Protein AF-A0A6G1RFB7-F1 (afdb_monomer_lite)

Secondary structure (DSSP, 8-state):
---EEEEEEEEETTEEEEEEEEEEEEEEEEEEEEETTTTEEEEEEE-GGG-EEEEEEE-SS---HHHHHHH--HHHHHHHHHHHHHSPPEEEEEEEE-------

InterPro domains:
  IPR023796 Serpin domain [PF00079] (3-101)
  IPR036186 Serpin superfamily [SSF56574] (3-102)
  IPR042185 Serpin superfamily, domain 2 [G3DSA:2.30.39.10] (1-104)

Organism: NCBI:txid2861861

Foldseek 3Di:
DDFDWDFDWDDDVPDGTGTFGKTWDQFAWWQWDADPVLQWIWIWHDDPPRDIDIDIHHHDDCPDVVSSVVVPDVVNVVVVVVSRVPGGITGHTDIGGDDDDDDD

Sequence (104 aa):
KAKETMLLPFLRPGAPSRLVPTMTSKKYPVGSFADTRLQVQVGRLELTGGLSLVVLVPLGPLGPLQTLERALTPSTFLGLLRRASQTPLRATALALPRMHLDLA

Radius of gyration: 14.77 Å; chains: 1; bounding box: 32×36×34 Å

pLDDT: mean 89.92, std 10.01, range [50.06, 97.38]

Structure (mmCIF, N/CA/C/O backbone):
data_AF-A0A6G1RFB7-F1
#
_entry.id   AF-A0A6G1RFB7-F1
#
loop_
_atom_site.group_PDB
_atom_site.id
_atom_site.type_symbol
_atom_site.label_atom_id
_atom_site.label_alt_id
_atom_site.label_comp_id
_atom_site.label_asym_id
_atom_site.label_entity_id
_atom_site.label_seq_id
_atom_site.pdbx_PDB_ins_code
_atom_site.Cartn_x
_atom_site.Cartn_y
_atom_site.Cartn_z
_atom_site.occupancy
_atom_site.B_iso_or_equiv
_atom_site.auth_seq_id
_atom_site.auth_comp_id
_atom_site.auth_asym_id
_atom_site.auth_atom_id
_atom_site.pdbx_PDB_model_num
ATOM 1 N N . LYS A 1 1 ? -12.390 17.638 5.155 1.00 50.06 1 LYS A N 1
ATOM 2 C CA . LYS A 1 1 ? -11.407 18.091 4.135 1.00 50.06 1 LYS A CA 1
ATOM 3 C C . LYS A 1 1 ? -11.481 17.128 2.962 1.00 50.06 1 LYS A C 1
ATOM 5 O O . LYS A 1 1 ? -11.489 15.929 3.219 1.00 50.06 1 LYS A O 1
ATOM 10 N N . ALA A 1 2 ? -11.659 17.648 1.749 1.00 53.72 2 ALA A N 1
ATOM 11 C CA . ALA A 1 2 ? -12.002 16.862 0.568 1.00 53.72 2 ALA A CA 1
ATOM 12 C C . ALA A 1 2 ? -10.940 15.794 0.265 1.00 53.72 2 ALA A C 1
ATOM 14 O O . ALA A 1 2 ? -9.742 16.048 0.373 1.00 53.72 2 ALA A O 1
ATOM 15 N N . LYS A 1 3 ? -11.405 14.586 -0.062 1.00 63.62 3 LYS A N 1
ATOM 16 C CA . LYS A 1 3 ? -10.590 13.551 -0.699 1.00 63.62 3 LYS A CA 1
ATOM 17 C C . LYS A 1 3 ? -10.421 14.006 -2.148 1.00 63.62 3 LYS A C 1
ATOM 19 O O . LYS A 1 3 ? -11.417 14.097 -2.861 1.00 63.62 3 LYS A O 1
ATOM 24 N N . GLU A 1 4 ? -9.205 14.343 -2.556 1.00 85.88 4 GLU A N 1
ATOM 25 C CA . GLU A 1 4 ? -8.933 14.896 -3.886 1.00 85.88 4 GLU A CA 1
ATOM 26 C C . GLU A 1 4 ? -8.226 13.846 -4.738 1.00 85.88 4 GLU A C 1
ATOM 28 O O . GLU A 1 4 ? -7.211 13.278 -4.331 1.00 85.88 4 GLU A O 1
ATOM 33 N N . THR A 1 5 ? -8.782 13.563 -5.917 1.00 93.12 5 THR A N 1
ATOM 34 C CA . THR A 1 5 ? -8.126 12.715 -6.917 1.00 93.12 5 THR A CA 1
ATOM 35 C C . THR A 1 5 ? -7.453 13.617 -7.937 1.00 93.12 5 THR A C 1
ATOM 37 O O . THR A 1 5 ? -8.118 14.444 -8.554 1.00 93.12 5 THR A O 1
ATOM 40 N N . MET A 1 6 ? -6.144 13.456 -8.111 1.00 95.38 6 MET A N 1
ATOM 41 C CA . MET A 1 6 ? -5.328 14.254 -9.026 1.00 95.38 6 MET A CA 1
ATOM 42 C C . MET A 1 6 ? -4.491 13.341 -9.917 1.00 95.38 6 MET A C 1
ATOM 44 O O . MET A 1 6 ? -4.178 12.212 -9.541 1.00 95.38 6 MET A O 1
ATOM 48 N N . LEU A 1 7 ? -4.116 13.819 -11.101 1.00 96.94 7 LEU A N 1
ATOM 49 C CA . LEU A 1 7 ? -3.173 13.112 -11.962 1.00 96.94 7 LEU A CA 1
ATOM 50 C C . LEU A 1 7 ? -1.755 13.285 -11.408 1.00 96.94 7 LEU A C 1
ATOM 52 O O . LEU A 1 7 ? -1.227 14.394 -11.414 1.00 96.94 7 LEU A O 1
ATOM 56 N N . LEU A 1 8 ? -1.145 12.196 -10.935 1.00 95.56 8 LEU A N 1
ATOM 57 C CA . LEU A 1 8 ? 0.226 12.185 -10.414 1.00 95.56 8 LEU A CA 1
ATOM 58 C C . LEU A 1 8 ? 1.103 11.201 -11.203 1.00 95.56 8 LEU A C 1
ATOM 60 O O . LEU A 1 8 ? 0.585 10.213 -11.734 1.00 95.56 8 LEU A O 1
ATOM 64 N N . PRO A 1 9 ? 2.419 11.458 -11.313 1.00 94.88 9 PRO A N 1
ATOM 65 C CA . PRO A 1 9 ? 3.335 10.563 -12.008 1.00 94.88 9 PRO A CA 1
ATOM 66 C C . PRO A 1 9 ? 3.473 9.230 -11.267 1.00 94.88 9 PRO A C 1
ATOM 68 O O . PRO A 1 9 ? 3.771 9.191 -10.075 1.00 94.88 9 PRO A O 1
ATOM 71 N N . PHE A 1 10 ? 3.314 8.133 -12.002 1.00 91.75 10 PHE A N 1
ATOM 72 C CA . PHE A 1 10 ? 3.570 6.774 -11.542 1.00 91.75 10 PHE A CA 1
ATOM 73 C C . PHE A 1 10 ? 4.789 6.203 -12.267 1.00 91.75 10 PHE A C 1
ATOM 75 O O . PHE A 1 10 ? 4.842 6.190 -13.502 1.00 91.75 10 PHE A O 1
ATOM 82 N N . LEU A 1 11 ? 5.781 5.758 -11.494 1.00 89.06 11 LEU A N 1
ATOM 83 C CA . LEU A 1 11 ? 7.021 5.185 -12.012 1.00 89.06 11 LEU A CA 1
ATOM 84 C C . LEU A 1 11 ? 6.788 3.751 -12.484 1.00 89.06 11 LEU A C 1
ATOM 86 O O . LEU A 1 11 ? 6.150 2.956 -11.798 1.00 89.06 11 LEU A O 1
ATOM 90 N N . ARG A 1 12 ? 7.334 3.417 -13.654 1.00 86.56 12 ARG A N 1
ATOM 91 C CA . ARG A 1 12 ? 7.245 2.078 -14.238 1.00 86.56 12 ARG A CA 1
ATOM 92 C C . ARG A 1 12 ? 8.654 1.582 -14.557 1.00 86.56 12 ARG A C 1
ATOM 94 O O . ARG A 1 12 ? 9.361 2.263 -15.295 1.00 86.56 12 ARG A O 1
ATOM 101 N N . PRO A 1 13 ? 9.088 0.431 -14.020 1.00 80.50 13 PRO A N 1
ATOM 102 C CA . PRO A 1 13 ? 10.382 -0.141 -14.378 1.00 80.50 13 PRO A CA 1
ATOM 103 C C . PRO A 1 13 ? 10.499 -0.325 -15.897 1.00 80.50 13 PRO A C 1
ATOM 105 O O . PRO A 1 13 ? 9.597 -0.875 -16.523 1.00 80.50 13 PRO A O 1
ATOM 108 N N . GLY A 1 14 ? 11.588 0.168 -16.493 1.00 83.69 14 GLY A N 1
ATOM 109 C CA . GLY A 1 14 ? 11.853 0.032 -17.931 1.00 83.69 14 GLY A CA 1
ATOM 110 C C . GLY A 1 14 ? 10.954 0.860 -18.860 1.00 83.69 14 GLY A C 1
ATOM 111 O O . GLY A 1 14 ? 11.043 0.703 -20.074 1.00 83.69 14 GLY A O 1
ATOM 112 N N . ALA A 1 15 ? 10.100 1.742 -18.330 1.00 86.81 15 ALA A N 1
ATOM 113 C CA . ALA A 1 15 ? 9.200 2.575 -19.124 1.00 86.81 15 ALA A CA 1
ATOM 114 C C . ALA A 1 15 ? 9.132 4.011 -18.575 1.00 86.81 15 ALA A C 1
ATOM 116 O O . ALA A 1 15 ? 9.348 4.235 -17.383 1.00 86.81 15 ALA A O 1
ATOM 117 N N . PRO A 1 16 ? 8.784 5.009 -19.407 1.00 89.94 16 PRO A N 1
ATOM 118 C CA . PRO A 1 16 ? 8.570 6.364 -18.916 1.00 89.94 16 PRO A CA 1
ATOM 119 C C . PRO A 1 16 ? 7.430 6.400 -17.892 1.00 89.94 16 PRO A C 1
ATOM 121 O O . PRO A 1 16 ? 6.471 5.610 -17.955 1.00 89.94 16 PRO A O 1
ATOM 124 N N . SER A 1 17 ? 7.526 7.346 -16.957 1.00 91.25 17 SER A N 1
ATOM 125 C CA . SER A 1 17 ? 6.456 7.608 -16.000 1.00 91.25 17 SER A CA 1
ATOM 126 C C . SER A 1 17 ? 5.159 7.965 -16.729 1.00 91.25 17 SER A C 1
ATOM 128 O O . SER A 1 17 ? 5.163 8.508 -17.836 1.00 91.25 17 SER A O 1
ATOM 130 N N . ARG A 1 18 ? 4.023 7.615 -16.125 1.00 94.81 18 ARG A N 1
ATOM 131 C CA . ARG A 1 18 ? 2.695 7.925 -16.670 1.00 94.81 18 ARG A CA 1
ATOM 132 C C . ARG A 1 18 ? 1.874 8.647 -15.617 1.00 94.81 18 ARG A C 1
ATOM 134 O O . ARG A 1 18 ? 1.908 8.265 -14.453 1.00 94.81 18 ARG A O 1
ATOM 141 N N . LEU A 1 19 ? 1.125 9.664 -16.029 1.00 97.00 19 LEU A N 1
ATOM 142 C CA . LEU A 1 19 ? 0.154 10.311 -15.155 1.00 97.00 19 LEU A CA 1
ATOM 143 C C . LEU A 1 19 ? -1.037 9.377 -14.925 1.00 97.00 19 LEU A C 1
ATOM 145 O O . LEU A 1 19 ? -1.665 8.926 -15.886 1.00 97.00 19 LEU A O 1
ATOM 149 N N . VAL A 1 20 ? -1.338 9.087 -13.659 1.00 95.62 20 VAL A N 1
ATOM 150 C CA . VAL A 1 20 ? -2.460 8.228 -13.259 1.00 95.62 20 VAL A CA 1
ATOM 151 C C . VAL A 1 20 ? -3.357 8.941 -12.244 1.00 95.62 20 VAL A C 1
ATOM 153 O O . VAL A 1 20 ? -2.849 9.701 -11.410 1.00 95.62 20 VAL A O 1
ATOM 156 N N . PRO A 1 21 ? -4.683 8.703 -12.268 1.00 96.50 21 PRO A N 1
ATOM 157 C CA . PRO A 1 21 ? -5.578 9.195 -11.228 1.00 96.50 21 PRO A CA 1
ATOM 158 C C . PRO A 1 21 ? -5.142 8.657 -9.865 1.00 96.50 21 PRO A C 1
ATOM 160 O O . PRO A 1 21 ? -5.147 7.451 -9.628 1.00 96.50 21 PRO A O 1
ATOM 163 N N . THR A 1 22 ? -4.755 9.554 -8.969 1.00 96.50 22 THR A N 1
ATOM 164 C CA . THR A 1 22 ? -4.201 9.229 -7.656 1.00 96.50 22 THR A CA 1
ATOM 165 C C . THR A 1 22 ? -5.032 9.912 -6.585 1.00 96.50 22 THR A C 1
ATOM 167 O O . THR A 1 22 ? -5.193 11.132 -6.586 1.00 96.50 22 THR A O 1
ATOM 170 N N . MET A 1 23 ? -5.588 9.114 -5.679 1.00 95.00 23 MET A N 1
ATOM 171 C CA . MET A 1 23 ? -6.337 9.590 -4.523 1.00 95.00 23 MET A CA 1
ATOM 172 C C . MET A 1 23 ? -5.356 10.133 -3.489 1.00 95.00 23 MET A C 1
ATOM 174 O O . MET A 1 23 ? -4.434 9.426 -3.076 1.00 95.00 23 MET A O 1
ATOM 178 N N . THR A 1 24 ? -5.560 11.374 -3.057 1.00 94.75 24 THR A N 1
ATOM 179 C CA . THR A 1 24 ? -4.674 12.050 -2.109 1.00 94.75 24 THR A CA 1
ATOM 180 C C . THR A 1 24 ? -5.411 12.487 -0.850 1.00 94.75 24 THR A C 1
ATOM 182 O O . THR A 1 24 ? -6.602 12.816 -0.854 1.00 94.75 24 THR A O 1
ATOM 185 N N . SER A 1 25 ? -4.692 12.473 0.267 1.00 94.69 25 SER A N 1
ATOM 186 C CA . SER A 1 25 ? -5.162 13.019 1.536 1.00 94.69 25 SER A CA 1
ATOM 187 C C . SER A 1 25 ? -3.974 13.415 2.396 1.00 94.69 25 SER A C 1
ATOM 189 O O . SER A 1 25 ? -2.991 12.689 2.492 1.00 94.69 25 SER A O 1
ATOM 191 N N . LYS A 1 26 ? -4.082 14.552 3.086 1.00 93.75 26 LYS A N 1
ATOM 192 C CA . LYS A 1 26 ? -3.028 15.031 3.993 1.00 93.75 26 LYS A CA 1
ATOM 193 C C . LYS A 1 26 ? -2.971 14.260 5.319 1.00 93.75 26 LYS A C 1
ATOM 195 O O . LYS A 1 26 ? -1.970 14.356 6.018 1.00 93.75 26 LYS A O 1
ATOM 200 N N . LYS A 1 27 ? -4.058 13.585 5.712 1.00 94.38 27 LYS A N 1
ATOM 201 C CA . LYS A 1 27 ? -4.233 12.970 7.044 1.00 94.38 27 LYS A CA 1
ATOM 202 C C . LYS A 1 27 ? -5.099 11.703 6.975 1.00 94.38 27 LYS A C 1
ATOM 204 O O . LYS A 1 27 ? -6.051 11.568 7.739 1.00 94.38 27 LYS A O 1
ATOM 209 N N . TYR A 1 28 ? -4.839 10.812 6.020 1.00 94.75 28 TYR A N 1
ATOM 210 C CA . TYR A 1 28 ? -5.567 9.542 5.939 1.00 94.75 28 TYR A CA 1
ATOM 211 C C . TYR A 1 28 ? -5.087 8.585 7.042 1.00 94.75 28 TYR A C 1
ATOM 213 O O . TYR A 1 28 ? -3.879 8.521 7.271 1.00 94.75 28 TYR A O 1
ATOM 221 N N . PRO A 1 29 ? -5.979 7.852 7.732 1.00 95.88 29 PRO A N 1
ATOM 222 C CA . PRO A 1 29 ? -5.569 6.863 8.722 1.00 95.88 29 PRO A CA 1
ATOM 223 C C . PRO A 1 29 ? -4.892 5.671 8.035 1.00 95.88 29 PRO A C 1
ATOM 225 O O . PRO A 1 29 ? -5.531 4.931 7.289 1.00 95.88 29 PRO A O 1
ATOM 228 N N . VAL A 1 30 ? -3.597 5.488 8.285 1.00 97.19 30 VAL A N 1
ATOM 229 C CA . VAL A 1 30 ? -2.806 4.377 7.737 1.00 97.19 30 VAL A CA 1
ATOM 230 C C . VAL A 1 30 ? -1.978 3.756 8.854 1.00 97.19 30 VAL A C 1
ATOM 232 O O . VAL A 1 30 ? -1.308 4.471 9.602 1.00 97.19 30 VAL A O 1
ATOM 235 N N . GLY A 1 31 ? -2.007 2.431 8.968 1.00 97.31 31 GLY A N 1
ATOM 236 C CA . GLY A 1 31 ? -1.042 1.685 9.772 1.00 97.31 31 GLY A CA 1
ATOM 237 C C . GLY A 1 31 ? 0.163 1.374 8.899 1.00 97.31 31 GLY A C 1
ATOM 238 O O . GLY A 1 31 ? 0.028 0.621 7.943 1.00 97.31 31 GLY A O 1
ATOM 239 N N . SER A 1 32 ? 1.321 1.973 9.165 1.00 96.50 32 SER A N 1
ATOM 240 C CA . SER A 1 32 ? 2.481 1.831 8.280 1.00 96.50 32 SER A CA 1
ATOM 241 C C . SER A 1 32 ? 3.764 1.518 9.024 1.00 96.50 32 SER A C 1
ATOM 243 O O . SER A 1 32 ? 4.022 2.088 10.085 1.00 96.50 32 SER A O 1
ATOM 245 N N . PHE A 1 33 ? 4.600 0.681 8.424 1.00 96.19 33 PHE A N 1
ATOM 246 C CA . PHE A 1 33 ? 5.943 0.385 8.907 1.00 96.19 33 PHE A CA 1
ATOM 247 C C . PHE A 1 33 ? 6.860 0.036 7.732 1.00 96.19 33 PHE A C 1
ATOM 249 O O . PHE A 1 33 ? 6.395 -0.386 6.675 1.00 96.19 33 PHE A O 1
ATOM 256 N N . ALA A 1 34 ? 8.165 0.187 7.940 1.00 93.88 34 ALA A N 1
ATOM 257 C CA . ALA A 1 34 ? 9.182 -0.311 7.026 1.00 93.88 34 ALA A CA 1
ATOM 258 C C . ALA A 1 34 ? 9.715 -1.665 7.516 1.00 93.88 34 ALA A C 1
ATOM 260 O O . ALA A 1 34 ? 9.907 -1.877 8.722 1.00 93.88 34 ALA A O 1
ATOM 261 N N . ASP A 1 35 ? 9.977 -2.571 6.580 1.00 91.44 35 ASP A N 1
ATOM 262 C CA . ASP A 1 35 ? 10.758 -3.782 6.806 1.00 91.44 35 ASP A CA 1
ATOM 263 C C . ASP A 1 35 ? 12.085 -3.661 6.052 1.00 91.44 35 ASP A C 1
ATOM 265 O O . ASP A 1 35 ? 12.133 -3.652 4.822 1.00 91.44 35 ASP A O 1
ATOM 269 N N . THR A 1 36 ? 13.175 -3.526 6.806 1.00 88.31 36 THR A N 1
ATOM 270 C CA . THR A 1 36 ? 14.523 -3.336 6.258 1.00 88.31 36 THR A CA 1
ATOM 271 C C . THR A 1 36 ? 15.122 -4.620 5.698 1.00 88.31 36 THR A C 1
ATOM 273 O O . THR A 1 36 ? 16.005 -4.544 4.845 1.00 88.31 36 THR A O 1
ATOM 276 N N . ARG A 1 37 ? 14.652 -5.798 6.133 1.00 88.19 37 ARG A N 1
ATOM 277 C CA . ARG A 1 37 ? 15.130 -7.086 5.609 1.00 88.19 37 ARG A CA 1
ATOM 278 C C . ARG A 1 37 ? 14.596 -7.313 4.202 1.00 88.19 37 ARG A C 1
ATOM 280 O O . ARG A 1 37 ? 15.333 -7.766 3.336 1.00 88.19 37 ARG A O 1
ATOM 287 N N . LEU A 1 38 ? 13.331 -6.963 3.985 1.00 88.44 38 LEU A N 1
ATOM 288 C CA . LEU A 1 38 ? 12.662 -7.081 2.689 1.00 88.44 38 LEU A CA 1
ATOM 289 C C . LEU A 1 38 ? 12.737 -5.809 1.841 1.00 88.44 38 LEU A C 1
ATOM 291 O O . LEU A 1 38 ? 12.265 -5.822 0.709 1.00 88.44 38 LEU A O 1
ATOM 295 N N . GLN A 1 39 ? 13.311 -4.726 2.379 1.00 89.94 39 GLN A N 1
ATOM 296 C CA . GLN A 1 39 ? 13.380 -3.415 1.728 1.00 89.94 39 GLN A CA 1
ATOM 297 C C . GLN A 1 39 ? 11.996 -2.975 1.228 1.00 89.94 39 GLN A C 1
ATOM 299 O O . GLN A 1 39 ? 11.818 -2.658 0.056 1.00 89.94 39 GLN A O 1
ATOM 304 N N . VAL A 1 40 ? 10.987 -2.991 2.104 1.00 92.06 40 VAL A N 1
ATOM 305 C CA . VAL A 1 40 ? 9.595 -2.692 1.734 1.00 92.06 40 VAL A CA 1
ATOM 306 C C . VAL A 1 40 ? 8.925 -1.769 2.748 1.00 92.06 40 VAL A C 1
ATOM 308 O O . VAL A 1 40 ? 9.076 -1.922 3.960 1.00 92.06 40 VAL A O 1
ATOM 311 N N . GLN A 1 41 ? 8.155 -0.811 2.243 1.00 93.88 41 GLN A N 1
ATOM 312 C CA . GLN A 1 41 ? 7.192 -0.026 2.998 1.00 93.88 41 GLN A CA 1
ATOM 313 C C . GLN A 1 41 ? 5.843 -0.740 2.960 1.00 93.88 41 GLN A C 1
ATOM 315 O O . GLN A 1 41 ? 5.291 -0.986 1.887 1.00 93.88 41 GLN A O 1
ATOM 320 N N . VAL A 1 42 ? 5.289 -1.042 4.128 1.00 95.62 42 VAL A N 1
ATOM 321 C CA . VAL A 1 42 ? 3.969 -1.662 4.263 1.00 95.62 42 VAL A CA 1
ATOM 322 C C . VAL A 1 42 ? 2.978 -0.619 4.760 1.00 95.62 42 VAL A C 1
ATOM 324 O O . VAL A 1 42 ? 3.267 0.116 5.707 1.00 95.62 42 VAL A O 1
ATOM 327 N N . GLY A 1 43 ? 1.804 -0.557 4.136 1.00 96.88 43 GLY A N 1
ATOM 328 C CA . GLY A 1 43 ? 0.689 0.286 4.558 1.00 96.88 43 GLY A CA 1
ATOM 329 C C . GLY A 1 43 ? -0.610 -0.508 4.652 1.00 96.88 43 GLY A C 1
ATOM 330 O O . GLY A 1 43 ? -0.972 -1.203 3.711 1.00 96.88 43 GLY A O 1
ATOM 331 N N . ARG A 1 44 ? -1.326 -0.381 5.770 1.00 97.25 44 ARG A N 1
ATOM 332 C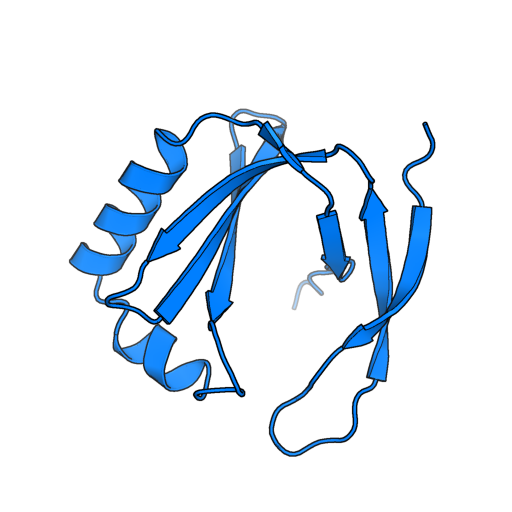 CA . ARG A 1 44 ? -2.669 -0.924 5.997 1.00 97.25 44 ARG A CA 1
ATOM 333 C C . ARG A 1 44 ? -3.693 0.204 5.995 1.00 97.25 44 ARG A C 1
ATOM 335 O O . ARG A 1 44 ? -3.561 1.156 6.769 1.00 97.25 44 ARG A O 1
ATOM 342 N N . LEU A 1 45 ? -4.721 0.064 5.166 1.00 95.94 45 LEU A N 1
ATOM 343 C CA . LEU A 1 45 ? -5.877 0.951 5.094 1.00 95.94 45 LEU A CA 1
ATOM 344 C C . LEU A 1 45 ? -7.128 0.162 5.491 1.00 95.94 45 LEU A C 1
ATOM 346 O O . LEU A 1 45 ? -7.396 -0.890 4.917 1.00 95.94 45 LEU A O 1
ATOM 350 N N . GLU A 1 46 ? -7.892 0.662 6.458 1.00 94.88 46 GLU A N 1
ATOM 351 C CA . GLU A 1 46 ? -9.163 0.042 6.851 1.00 94.88 46 GLU A CA 1
ATOM 352 C C . GLU A 1 46 ? -10.221 0.194 5.758 1.00 94.88 46 GLU A C 1
ATOM 354 O O . GLU A 1 46 ? -10.344 1.252 5.127 1.00 94.88 46 GLU A O 1
ATOM 359 N N . LEU A 1 47 ? -11.002 -0.866 5.580 1.00 92.81 47 LEU A N 1
ATOM 360 C CA . LEU A 1 47 ? -12.186 -0.922 4.738 1.00 92.81 47 LEU A CA 1
ATOM 361 C C . LEU A 1 47 ? -13.409 -1.242 5.607 1.00 92.81 47 LEU A C 1
ATOM 363 O O . LEU A 1 47 ? -13.334 -1.449 6.818 1.00 92.81 47 LEU A O 1
ATOM 367 N N . THR A 1 48 ? -14.579 -1.261 4.985 1.00 91.75 48 THR A N 1
ATOM 368 C CA . THR A 1 48 ? -15.819 -1.663 5.649 1.00 91.75 48 THR A CA 1
ATOM 369 C C . THR A 1 48 ? -15.861 -3.173 5.889 1.00 91.75 48 THR A C 1
ATOM 371 O O . THR A 1 48 ? -15.241 -3.942 5.158 1.00 91.75 48 THR A O 1
ATOM 374 N N . GLY A 1 49 ? -16.633 -3.610 6.889 1.00 93.12 49 GLY A N 1
ATOM 375 C CA . GLY A 1 49 ? -16.848 -5.038 7.159 1.00 93.12 49 GLY A CA 1
ATOM 376 C C . GLY A 1 49 ? -15.661 -5.752 7.815 1.00 93.12 49 GLY A C 1
ATOM 377 O O . GLY A 1 49 ? -15.517 -6.956 7.648 1.00 93.12 49 GLY A O 1
ATOM 378 N N . GLY A 1 50 ? -14.791 -5.022 8.525 1.00 91.19 50 GLY A N 1
ATOM 379 C CA . GLY A 1 50 ? -13.606 -5.599 9.180 1.00 91.19 50 GLY A CA 1
ATOM 380 C C . GLY A 1 50 ? -12.491 -6.005 8.211 1.00 91.19 50 GLY A C 1
ATOM 381 O O . GLY A 1 50 ? -11.560 -6.709 8.598 1.00 91.19 50 GLY A O 1
ATOM 382 N N . LEU A 1 51 ? -12.585 -5.578 6.951 1.00 95.06 51 LEU A N 1
ATOM 383 C CA . LEU A 1 51 ? -11.570 -5.809 5.933 1.00 95.06 51 LEU A CA 1
ATOM 384 C C . LEU A 1 51 ? -10.524 -4.697 5.956 1.00 95.06 51 LEU A C 1
ATOM 386 O O . LEU A 1 51 ? -10.796 -3.563 6.340 1.00 95.06 51 LEU A O 1
ATOM 390 N N . SER A 1 52 ? -9.327 -5.005 5.467 1.00 95.19 52 SER A N 1
ATOM 391 C CA . SER A 1 52 ? -8.290 -4.003 5.246 1.00 95.19 52 SER A CA 1
ATOM 392 C C . SER A 1 52 ? -7.551 -4.267 3.941 1.00 95.19 52 SER A C 1
ATOM 394 O O . SER A 1 52 ? -7.389 -5.411 3.517 1.00 95.19 52 SER A O 1
ATOM 396 N N . LEU A 1 53 ? -7.105 -3.190 3.303 1.00 95.38 53 LEU A N 1
ATOM 397 C CA . LEU A 1 53 ? -6.193 -3.237 2.171 1.00 95.38 53 LEU A CA 1
ATOM 398 C C . LEU A 1 53 ? -4.765 -3.085 2.693 1.00 95.38 53 LEU A C 1
ATOM 400 O O . LEU A 1 53 ? -4.430 -2.061 3.293 1.00 95.38 53 LEU A O 1
ATOM 404 N N . VAL A 1 54 ? -3.921 -4.084 2.441 1.00 96.50 54 VAL A N 1
ATOM 405 C CA . VAL A 1 54 ? -2.489 -4.034 2.750 1.00 96.50 54 VAL A CA 1
ATOM 406 C C . VAL A 1 54 ? -1.711 -3.832 1.453 1.00 96.50 54 VAL A C 1
ATOM 408 O O . VAL A 1 54 ? -1.831 -4.623 0.523 1.00 96.50 54 VAL A O 1
ATOM 411 N N . VAL A 1 55 ? -0.919 -2.765 1.392 1.00 95.19 55 VAL A N 1
ATOM 412 C CA . VAL A 1 55 ? -0.098 -2.388 0.237 1.00 95.19 55 VAL A CA 1
ATOM 413 C C . VAL A 1 55 ?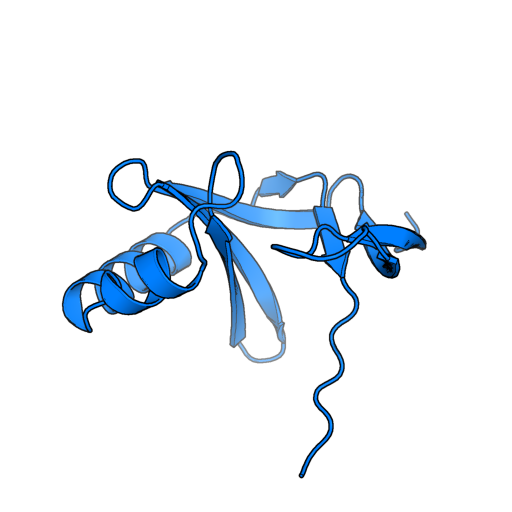 1.372 -2.522 0.615 1.00 95.19 55 VAL A C 1
ATOM 415 O O . VAL A 1 55 ? 1.799 -2.002 1.647 1.00 95.19 55 VAL A O 1
ATOM 418 N N . LEU A 1 56 ? 2.141 -3.210 -0.226 1.00 93.81 56 LEU A N 1
ATOM 419 C CA . LEU A 1 56 ? 3.585 -3.374 -0.094 1.00 93.81 56 LEU A CA 1
ATOM 420 C C . LEU A 1 56 ? 4.263 -2.592 -1.222 1.00 93.81 56 LEU A C 1
ATOM 422 O O . LEU A 1 56 ? 3.983 -2.831 -2.394 1.00 93.81 56 LEU A O 1
ATOM 426 N N . VAL A 1 57 ? 5.146 -1.660 -0.871 1.00 91.06 57 VAL A N 1
ATOM 427 C CA . VAL A 1 57 ? 5.879 -0.819 -1.826 1.00 91.06 57 VAL A CA 1
ATOM 428 C C . VAL A 1 57 ? 7.380 -0.989 -1.588 1.00 91.06 57 VAL A C 1
ATOM 430 O O . VAL A 1 57 ? 7.839 -0.658 -0.495 1.00 91.06 57 VAL A O 1
ATOM 433 N N . PRO A 1 58 ? 8.164 -1.500 -2.553 1.00 90.00 58 PRO A N 1
ATOM 434 C CA . PRO A 1 58 ? 9.615 -1.607 -2.408 1.00 90.00 58 PRO A CA 1
ATOM 435 C C . PRO A 1 58 ? 10.270 -0.253 -2.079 1.00 90.00 58 PRO A C 1
ATOM 437 O O . PRO A 1 58 ? 9.903 0.780 -2.640 1.00 90.00 58 PRO A O 1
ATOM 440 N N . LEU A 1 59 ? 11.236 -0.260 -1.164 1.00 84.94 59 LEU A N 1
ATOM 441 C CA . LEU A 1 59 ? 12.059 0.888 -0.791 1.00 84.94 59 LEU A CA 1
ATOM 442 C C . LEU A 1 59 ? 13.251 0.997 -1.754 1.00 84.94 59 LEU A C 1
ATOM 444 O O . LEU A 1 59 ? 13.936 0.013 -2.019 1.00 84.94 59 LEU A O 1
ATOM 448 N N . GLY A 1 60 ? 13.532 2.209 -2.238 1.00 71.62 60 GLY A N 1
ATOM 449 C CA . GLY A 1 60 ? 14.708 2.497 -3.066 1.00 71.62 60 GLY A CA 1
ATOM 450 C C . GLY A 1 60 ? 14.476 2.401 -4.584 1.00 71.62 60 GLY A C 1
ATOM 451 O O . GLY A 1 60 ? 13.339 2.244 -5.035 1.00 71.62 60 GLY A O 1
ATOM 452 N N . PRO A 1 61 ? 15.542 2.570 -5.394 1.00 62.16 61 PRO A N 1
ATOM 453 C CA . PRO A 1 61 ? 15.456 2.613 -6.850 1.00 62.16 61 PRO A CA 1
ATOM 454 C C . PRO A 1 61 ? 15.077 1.237 -7.399 1.00 62.16 61 PRO A C 1
ATOM 456 O O . PRO A 1 61 ? 15.939 0.404 -7.643 1.00 62.16 61 PRO A O 1
ATOM 459 N N . LEU A 1 62 ? 13.768 1.014 -7.543 1.00 58.44 62 LEU A N 1
ATOM 460 C CA . LEU A 1 62 ? 13.119 -0.050 -8.314 1.00 58.44 62 LEU A CA 1
ATOM 461 C C . LEU A 1 62 ? 13.919 -1.365 -8.368 1.00 58.44 62 LEU A C 1
ATOM 463 O O . LEU A 1 62 ? 14.223 -1.871 -9.448 1.00 58.44 62 LEU A O 1
ATOM 467 N N . GLY A 1 63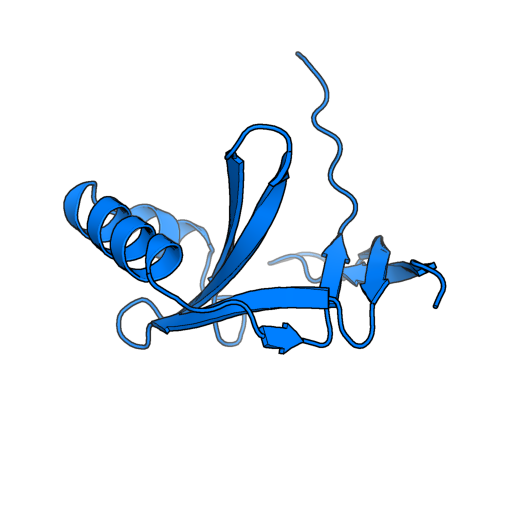 ? 14.226 -1.953 -7.207 1.00 62.22 63 GLY A N 1
ATOM 468 C CA . GLY A 1 63 ? 14.454 -3.395 -7.169 1.00 62.22 63 GLY A CA 1
ATOM 469 C C . GLY A 1 63 ? 13.213 -4.059 -7.775 1.00 62.22 63 GLY A C 1
ATOM 470 O O . GLY A 1 63 ? 12.101 -3.599 -7.486 1.00 62.22 63 GLY A O 1
ATOM 471 N N . PRO A 1 64 ? 13.349 -5.054 -8.669 1.00 72.31 64 PRO A N 1
ATOM 472 C CA . PRO A 1 64 ? 12.187 -5.599 -9.348 1.00 72.31 64 PRO A CA 1
ATOM 473 C C . PRO A 1 64 ? 11.210 -6.094 -8.286 1.00 72.31 64 PRO A C 1
ATOM 475 O O . PRO A 1 64 ? 11.610 -6.809 -7.368 1.00 72.31 64 PRO A O 1
ATOM 478 N N . LEU A 1 65 ? 9.935 -5.710 -8.405 1.00 86.25 65 LEU A N 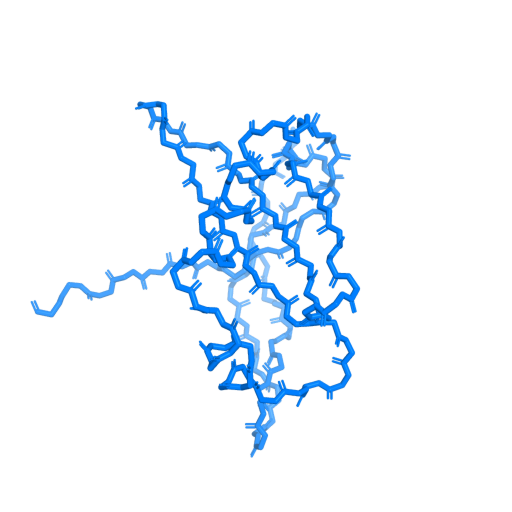1
ATOM 479 C CA . LEU A 1 65 ? 8.856 -6.213 -7.547 1.00 86.25 65 LEU A CA 1
ATOM 480 C C . LEU A 1 65 ? 8.933 -7.745 -7.427 1.00 86.25 65 LEU A C 1
ATOM 482 O O . LEU A 1 65 ? 8.757 -8.298 -6.350 1.00 86.25 65 LEU A O 1
ATOM 486 N N . GLN A 1 66 ? 9.374 -8.391 -8.506 1.00 85.81 66 GLN A N 1
ATOM 487 C CA . GLN A 1 66 ? 9.697 -9.807 -8.594 1.00 85.81 66 GLN A CA 1
ATOM 488 C C . GLN A 1 66 ? 10.660 -10.335 -7.514 1.00 85.81 66 GLN A C 1
ATOM 490 O O . GLN A 1 66 ? 10.547 -11.490 -7.112 1.00 85.81 66 GLN A O 1
ATOM 495 N N . THR A 1 67 ? 11.637 -9.550 -7.056 1.00 86.00 67 THR A N 1
ATOM 496 C CA . THR A 1 67 ? 12.536 -9.948 -5.958 1.00 86.00 67 THR A CA 1
ATOM 497 C C . THR A 1 67 ? 11.781 -9.990 -4.637 1.00 86.00 67 THR A C 1
ATOM 499 O O . THR A 1 67 ? 11.933 -10.950 -3.884 1.00 86.00 67 THR A O 1
ATOM 502 N N . LEU A 1 68 ? 10.936 -8.988 -4.375 1.00 88.94 68 LEU A N 1
ATOM 503 C CA . LEU A 1 68 ? 10.066 -8.984 -3.201 1.00 88.94 68 LEU A CA 1
ATOM 504 C C . LEU A 1 68 ? 9.084 -10.161 -3.263 1.00 88.94 68 LEU A C 1
ATOM 506 O O . LEU A 1 68 ? 8.976 -10.906 -2.296 1.00 88.94 68 LEU A O 1
ATOM 510 N N . GLU A 1 69 ? 8.435 -10.378 -4.407 1.00 90.75 69 GLU A N 1
ATOM 511 C CA . GLU A 1 69 ? 7.502 -11.492 -4.625 1.00 90.75 69 GLU A CA 1
ATOM 512 C C . GLU A 1 69 ? 8.162 -12.852 -4.371 1.00 90.75 69 GLU A C 1
ATOM 514 O O . GLU A 1 69 ? 7.591 -13.695 -3.684 1.00 90.75 69 GLU A O 1
ATOM 519 N N . ARG A 1 70 ? 9.401 -13.051 -4.838 1.00 90.00 70 ARG A N 1
ATOM 520 C CA . ARG A 1 70 ? 10.173 -14.275 -4.569 1.00 90.00 70 ARG A CA 1
ATOM 521 C C . ARG A 1 70 ? 10.575 -14.426 -3.098 1.00 90.00 70 ARG A C 1
ATOM 523 O O . ARG A 1 70 ? 10.663 -15.548 -2.608 1.00 90.00 70 ARG A O 1
ATOM 530 N N . ALA A 1 71 ? 10.820 -13.323 -2.392 1.00 89.06 71 ALA A N 1
ATOM 531 C CA . ALA A 1 71 ? 11.171 -13.333 -0.970 1.00 89.06 71 ALA A CA 1
ATOM 532 C C . ALA A 1 71 ? 9.953 -13.527 -0.041 1.00 89.06 71 ALA A C 1
ATOM 534 O O . ALA A 1 71 ? 10.114 -13.902 1.128 1.00 89.06 71 ALA A O 1
ATOM 535 N N . LEU A 1 72 ? 8.733 -13.296 -0.539 1.00 92.00 72 LEU A N 1
ATOM 536 C CA . LEU A 1 72 ? 7.476 -13.477 0.190 1.00 92.00 72 LEU A CA 1
ATOM 537 C C . LEU A 1 72 ? 7.078 -14.956 0.281 1.00 92.00 72 LEU A C 1
ATOM 539 O O . LEU A 1 72 ? 6.052 -15.392 -0.236 1.00 92.00 72 LEU A O 1
ATOM 543 N N . THR A 1 73 ? 7.876 -15.736 1.010 1.00 93.94 73 THR A N 1
ATOM 544 C CA . THR A 1 73 ? 7.473 -17.087 1.423 1.00 93.94 73 THR A CA 1
ATOM 545 C C . THR A 1 73 ? 6.211 -17.029 2.303 1.00 93.94 73 THR A C 1
ATOM 547 O O . THR A 1 73 ? 5.964 -15.998 2.941 1.00 93.94 73 THR A O 1
ATOM 550 N N . PRO A 1 74 ? 5.420 -18.114 2.417 1.00 96.00 74 PRO A N 1
ATOM 551 C CA . PRO A 1 74 ? 4.202 -18.111 3.232 1.00 96.00 74 PRO A CA 1
ATOM 552 C C . PRO A 1 74 ? 4.421 -17.657 4.684 1.00 96.00 74 PRO A C 1
ATOM 554 O O . PRO A 1 74 ? 3.613 -16.906 5.229 1.00 96.00 74 PRO A O 1
ATOM 557 N N . SER A 1 75 ? 5.532 -18.057 5.311 1.00 94.81 75 SER A N 1
ATOM 558 C CA . SER A 1 75 ? 5.867 -17.653 6.682 1.00 94.81 75 SER A CA 1
ATOM 559 C C . SER A 1 75 ? 6.227 -16.169 6.768 1.00 94.81 75 SER A C 1
ATOM 561 O O . SER A 1 75 ? 5.733 -15.471 7.657 1.00 94.81 75 SER A O 1
ATOM 563 N N . THR A 1 76 ? 7.023 -15.667 5.818 1.00 93.44 76 THR A N 1
ATOM 564 C CA . THR A 1 76 ? 7.354 -14.240 5.694 1.00 93.44 76 THR A CA 1
ATOM 565 C C . THR A 1 76 ? 6.088 -13.400 5.514 1.00 93.44 76 THR A C 1
ATOM 567 O O . THR A 1 76 ? 5.889 -12.409 6.219 1.00 93.44 76 THR A O 1
ATOM 570 N N . PHE A 1 77 ? 5.201 -13.820 4.611 1.00 93.75 77 PHE A N 1
ATOM 571 C CA . PHE A 1 77 ? 3.950 -13.131 4.311 1.00 93.75 77 PHE A CA 1
ATOM 572 C C . PHE A 1 77 ? 3.012 -13.081 5.524 1.00 93.75 77 PHE A C 1
ATOM 574 O O . PHE A 1 77 ? 2.542 -12.006 5.901 1.00 93.75 77 PHE A O 1
ATOM 581 N N . LEU A 1 78 ? 2.796 -14.212 6.204 1.00 95.94 78 LEU A N 1
ATOM 582 C CA . LEU A 1 78 ? 1.983 -14.254 7.424 1.00 95.94 78 LEU A CA 1
ATOM 583 C C . LEU A 1 78 ? 2.581 -13.397 8.546 1.00 95.94 78 LEU A C 1
ATOM 585 O O . LEU A 1 78 ? 1.840 -12.724 9.267 1.00 95.94 78 LEU A O 1
ATOM 589 N N . GLY A 1 79 ? 3.909 -13.388 8.687 1.00 95.44 79 GLY A N 1
ATOM 590 C CA . GLY A 1 79 ? 4.608 -12.522 9.636 1.00 95.44 79 GLY A CA 1
ATOM 591 C C . GLY A 1 79 ? 4.339 -11.038 9.373 1.00 95.44 79 GLY A C 1
ATOM 592 O O . GLY A 1 79 ? 3.994 -10.297 10.299 1.00 95.44 79 GLY A O 1
ATOM 593 N N . LEU A 1 80 ? 4.413 -10.618 8.106 1.00 95.12 80 LEU A N 1
ATOM 594 C CA . LEU A 1 80 ? 4.093 -9.250 7.694 1.00 95.12 80 LEU A CA 1
ATOM 595 C C . LEU A 1 80 ? 2.635 -8.886 7.973 1.00 95.12 80 LEU A C 1
ATOM 597 O O . LEU A 1 80 ? 2.381 -7.820 8.534 1.00 95.12 80 LEU A O 1
ATOM 601 N N . LEU A 1 81 ? 1.683 -9.759 7.632 1.00 95.38 81 LEU A N 1
ATOM 602 C CA . LEU A 1 81 ? 0.260 -9.498 7.866 1.00 95.38 81 LEU A CA 1
ATOM 603 C C . LEU A 1 81 ? -0.075 -9.393 9.356 1.00 95.38 81 LEU A C 1
ATOM 605 O O . LEU A 1 81 ? -0.810 -8.489 9.756 1.00 95.38 81 LEU A O 1
ATOM 609 N N . ARG A 1 82 ? 0.504 -10.256 10.200 1.00 96.38 82 ARG A N 1
ATOM 610 C CA . ARG A 1 82 ? 0.338 -10.170 11.660 1.00 96.38 82 ARG A CA 1
ATOM 611 C C . ARG A 1 82 ? 0.837 -8.828 12.183 1.00 96.38 82 ARG A C 1
ATOM 613 O O . ARG A 1 82 ? 0.094 -8.128 12.870 1.00 96.38 82 ARG A O 1
ATOM 620 N N . AR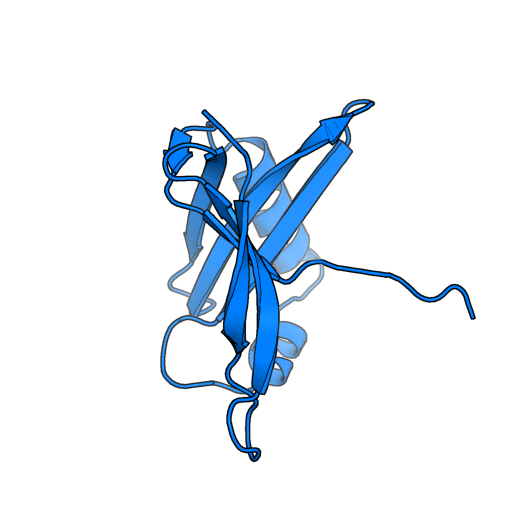G A 1 83 ? 2.041 -8.414 11.783 1.00 97.12 83 ARG A N 1
ATOM 621 C CA . ARG A 1 83 ? 2.588 -7.101 12.151 1.00 97.12 83 ARG A CA 1
ATOM 622 C C . ARG A 1 83 ? 1.711 -5.953 11.641 1.00 97.12 83 ARG A C 1
ATOM 624 O O . ARG A 1 83 ? 1.436 -5.017 12.391 1.00 97.12 83 ARG A O 1
ATOM 631 N N . ALA A 1 84 ? 1.221 -6.036 10.405 1.00 96.38 84 ALA A N 1
ATOM 632 C CA . ALA A 1 84 ? 0.325 -5.036 9.831 1.00 96.38 84 ALA A CA 1
ATOM 633 C C . ALA A 1 84 ? -0.989 -4.922 10.609 1.00 96.38 84 ALA A C 1
ATOM 635 O O . ALA A 1 84 ? -1.422 -3.806 10.890 1.00 96.38 84 ALA A O 1
ATOM 636 N N . SER A 1 85 ? -1.584 -6.042 11.031 1.00 95.12 85 SER A N 1
ATOM 637 C CA . SER A 1 85 ? -2.818 -6.059 11.833 1.00 95.12 85 SER A CA 1
ATOM 638 C C . SER A 1 85 ? -2.653 -5.405 13.214 1.00 95.12 85 SER A C 1
ATOM 640 O O . SER A 1 85 ? -3.562 -4.739 13.704 1.00 95.12 85 SER A O 1
ATOM 642 N N . GLN A 1 86 ? -1.463 -5.507 13.808 1.00 95.94 86 GLN A N 1
ATOM 643 C CA . GLN A 1 86 ? -1.147 -4.935 15.122 1.00 95.94 86 GLN A CA 1
ATOM 644 C C . GLN A 1 86 ? -0.641 -3.489 15.047 1.00 95.94 86 GLN A C 1
ATOM 646 O O . GLN A 1 86 ? -0.555 -2.804 16.064 1.00 95.94 86 GLN A O 1
ATOM 651 N N . THR A 1 87 ? -0.292 -3.004 13.853 1.00 97.38 87 THR A N 1
ATOM 652 C CA . THR A 1 87 ? 0.240 -1.650 13.683 1.00 97.38 87 THR A CA 1
ATOM 653 C C . THR A 1 87 ? -0.879 -0.618 13.872 1.00 97.38 87 THR A C 1
ATOM 655 O O . THR A 1 87 ? -1.890 -0.689 13.169 1.00 97.38 87 THR A O 1
ATOM 658 N N . PRO A 1 88 ? -0.722 0.364 14.780 1.00 96.44 88 PRO A N 1
ATOM 659 C CA . PRO A 1 88 ? -1.746 1.371 15.019 1.00 96.44 88 PRO A CA 1
ATOM 660 C C . PRO A 1 88 ? -1.883 2.319 13.826 1.00 96.44 88 PRO A C 1
ATOM 662 O O . PRO A 1 88 ? -0.894 2.700 13.194 1.00 96.44 88 PRO A O 1
ATOM 665 N N . LEU A 1 89 ? -3.115 2.743 13.553 1.00 96.31 89 LEU A N 1
ATOM 666 C CA . LEU A 1 89 ? -3.400 3.721 12.509 1.00 96.31 89 LEU A CA 1
ATOM 667 C C . LEU A 1 89 ? -2.921 5.108 12.945 1.00 96.31 89 LEU A C 1
ATOM 669 O O . LEU A 1 89 ? -3.179 5.546 14.067 1.00 96.31 89 LEU A O 1
ATOM 673 N N . ARG A 1 90 ? -2.249 5.820 12.041 1.00 96.69 90 ARG A N 1
ATOM 674 C CA . ARG A 1 90 ? -1.808 7.203 12.251 1.00 96.69 90 ARG A CA 1
ATOM 675 C C . ARG A 1 90 ? -2.287 8.089 11.110 1.00 96.69 90 ARG A C 1
ATOM 677 O O . ARG A 1 90 ? -2.511 7.616 9.999 1.00 96.69 90 ARG A O 1
ATOM 684 N N . ALA A 1 91 ? -2.467 9.377 11.396 1.00 96.44 91 ALA A N 1
ATOM 685 C CA . ALA A 1 91 ? -2.787 10.367 10.377 1.00 96.44 91 ALA A CA 1
ATOM 686 C C . ALA A 1 91 ? -1.573 10.572 9.460 1.00 96.44 91 ALA A C 1
ATOM 688 O O . ALA A 1 91 ? -0.586 11.184 9.865 1.00 96.44 91 ALA A O 1
ATOM 689 N N . THR A 1 92 ? -1.673 10.080 8.228 1.00 94.62 92 THR A N 1
ATOM 690 C CA . THR A 1 92 ? -0.559 9.998 7.279 1.0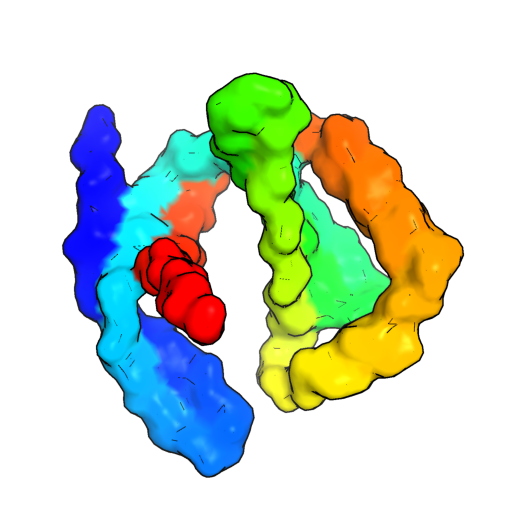0 94.62 92 THR A CA 1
ATOM 691 C C . THR A 1 92 ? -0.919 10.707 5.976 1.00 94.62 92 THR A C 1
ATOM 693 O O . THR A 1 92 ? -2.059 10.638 5.505 1.00 94.62 92 THR A O 1
ATOM 696 N N . ALA A 1 93 ? 0.050 11.406 5.382 1.00 94.00 93 ALA A N 1
ATOM 697 C CA . ALA A 1 93 ? -0.091 11.907 4.022 1.00 94.00 93 ALA A CA 1
ATOM 698 C C . ALA A 1 93 ? -0.079 10.714 3.055 1.00 94.00 93 ALA A C 1
ATOM 700 O O . ALA A 1 93 ? 0.906 9.985 2.975 1.00 94.00 93 ALA A O 1
ATOM 701 N N . LEU A 1 94 ? -1.189 10.495 2.358 1.00 94.19 94 LEU A N 1
ATOM 702 C CA . LEU A 1 94 ? -1.394 9.362 1.464 1.00 94.19 94 LEU A CA 1
ATOM 703 C C . LEU A 1 94 ? -1.531 9.864 0.029 1.00 94.19 94 LEU A C 1
ATOM 705 O O . LEU A 1 94 ? -2.306 10.786 -0.232 1.00 94.19 94 LEU A O 1
ATOM 709 N N . ALA A 1 95 ? -0.833 9.198 -0.886 1.00 94.12 95 ALA A N 1
ATOM 710 C CA . ALA A 1 95 ? -1.080 9.241 -2.318 1.00 94.12 95 ALA A CA 1
ATOM 711 C C . ALA A 1 95 ? -1.187 7.792 -2.808 1.00 94.12 95 ALA A C 1
ATOM 713 O O . ALA A 1 95 ? -0.214 7.044 -2.734 1.00 94.12 95 ALA A O 1
ATOM 714 N N . LEU A 1 96 ? -2.377 7.381 -3.245 1.00 94.56 96 LEU A N 1
ATOM 715 C CA . LEU A 1 96 ? -2.655 6.010 -3.669 1.00 94.56 96 LEU A CA 1
ATOM 716 C C . LEU A 1 96 ? -3.290 6.022 -5.063 1.00 94.56 96 LEU A C 1
ATOM 718 O O . LEU A 1 96 ? -4.342 6.651 -5.225 1.00 94.56 96 LEU A O 1
ATOM 722 N N . PRO A 1 97 ? -2.692 5.361 -6.073 1.00 94.94 97 PRO A N 1
ATOM 723 C CA . PRO A 1 97 ? -3.318 5.221 -7.381 1.00 94.94 97 PRO A CA 1
ATOM 724 C C . PRO A 1 97 ? -4.728 4.648 -7.240 1.00 94.94 97 PRO A C 1
ATOM 726 O O . PRO A 1 97 ? -4.960 3.723 -6.456 1.00 94.94 97 PRO A O 1
ATOM 729 N N . ARG A 1 98 ? -5.688 5.215 -7.970 1.00 92.94 98 ARG A N 1
ATOM 730 C CA . ARG A 1 98 ? -7.059 4.711 -7.971 1.00 92.94 98 ARG A CA 1
ATOM 731 C C . ARG A 1 98 ? -7.057 3.327 -8.614 1.00 92.94 98 ARG A C 1
ATOM 733 O O . ARG A 1 98 ? -6.772 3.196 -9.799 1.00 92.94 98 ARG A O 1
ATOM 740 N N . MET A 1 99 ? -7.369 2.313 -7.817 1.00 88.06 99 MET A N 1
ATOM 741 C CA . MET A 1 99 ? -7.439 0.933 -8.279 1.00 88.06 99 MET A CA 1
ATOM 742 C C . MET A 1 99 ? -8.821 0.651 -8.858 1.00 88.06 99 MET A C 1
ATOM 744 O O . MET A 1 99 ? -9.839 1.001 -8.260 1.00 88.06 99 MET A O 1
ATOM 748 N N . HIS A 1 100 ? -8.830 0.013 -10.018 1.00 86.56 100 HIS A N 1
ATOM 749 C CA . HIS A 1 100 ? -9.998 -0.614 -10.610 1.00 86.56 100 HIS A CA 1
ATOM 750 C C . HIS A 1 100 ? -9.587 -2.042 -10.949 1.00 86.56 100 HIS A C 1
ATOM 752 O O . HIS A 1 100 ? -8.547 -2.241 -11.575 1.00 86.56 100 HIS A O 1
ATOM 758 N N . LEU A 1 101 ? -10.346 -3.016 -10.459 1.00 76.06 101 LEU A N 1
ATOM 759 C CA . LEU A 1 101 ? -10.178 -4.404 -10.859 1.00 76.06 101 LEU A CA 1
ATOM 760 C C . LEU A 1 101 ? -11.193 -4.646 -11.963 1.00 76.06 101 LEU A C 1
ATOM 762 O O . LEU A 1 101 ? -12.394 -4.648 -11.699 1.00 76.06 101 LEU A O 1
ATOM 766 N N . ASP A 1 102 ? -10.703 -4.809 -13.186 1.00 83.12 102 ASP A N 1
ATOM 767 C CA . ASP A 1 102 ? -11.534 -5.321 -14.264 1.00 83.12 102 ASP A CA 1
ATOM 768 C C . ASP A 1 102 ? -11.824 -6.789 -13.930 1.00 83.12 102 ASP A C 1
ATOM 770 O O . ASP A 1 102 ? -10.902 -7.590 -13.753 1.00 83.12 102 ASP A O 1
ATOM 774 N N . LEU A 1 103 ? -13.100 -7.125 -13.744 1.00 75.06 103 LEU A N 1
ATOM 775 C CA . LEU A 1 103 ? -13.509 -8.520 -13.635 1.00 75.06 103 LEU A CA 1
ATOM 776 C C . LEU A 1 103 ? -13.333 -9.144 -15.024 1.00 75.06 103 LEU A C 1
ATOM 778 O O . LEU A 1 103 ? -13.875 -8.620 -15.998 1.00 75.06 103 LEU A O 1
ATOM 782 N N . ALA A 1 104 ? -12.511 -10.193 -15.092 1.00 57.84 104 ALA A N 1
ATOM 783 C CA . ALA A 1 104 ? -12.272 -10.979 -16.300 1.00 57.84 104 ALA A CA 1
ATOM 784 C C . ALA A 1 104 ? -13.495 -11.823 -16.679 1.00 57.84 104 ALA A C 1
ATOM 786 O O . ALA A 1 104 ? -14.197 -12.287 -15.749 1.00 57.84 104 ALA A O 1
#